Protein AF-A0AAV0QPU5-F1 (afdb_monomer_lite)

InterPro domains:
  IPR036610 PEBP-like superfamily [G3DSA:3.90.280.10] (1-109)
  IPR036610 PEBP-like superfamily [SSF49777] (1-64)

Secondary structure (DSSP, 8-state):
-HHHHHTTHHHHTB------S-EEEEETTTEE--TT----TTGGGSPPEEEE--S-TTS-------HHHHHHHHHHHHHHHHHHHHHHHT----------S-----PPP-

pLDDT: mean 72.94, std 13.59, range [39.66, 88.5]

Organism: NCBI:txid586396

Structure (mmCIF, N/CA/C/O backbone):
data_AF-A0AAV0QPU5-F1
#
_entry.id   AF-A0AAV0QPU5-F1
#
loop_
_atom_site.group_PDB
_atom_site.id
_atom_site.type_symbol
_atom_site.label_atom_id
_atom_site.label_alt_id
_atom_site.label_comp_id
_atom_site.label_asym_id
_atom_site.label_entity_id
_atom_site.label_seq_id
_atom_site.pdbx_PDB_ins_code
_atom_site.Cartn_x
_atom_site.Cartn_y
_atom_site.Cartn_z
_atom_site.occupancy
_atom_site.B_iso_or_equiv
_atom_site.auth_seq_id
_atom_site.auth_comp_id
_atom_site.auth_asym_id
_atom_site.auth_atom_id
_atom_site.pdbx_PDB_model_num
ATOM 1 N N . MET A 1 1 ? -11.347 -10.472 4.193 1.00 66.25 1 MET A N 1
ATOM 2 C CA . MET A 1 1 ? -10.966 -10.959 5.538 1.00 66.25 1 MET A CA 1
ATOM 3 C C . MET A 1 1 ? -10.273 -12.309 5.450 1.00 66.25 1 MET A C 1
ATOM 5 O O . MET A 1 1 ? -9.117 -12.384 5.839 1.00 66.25 1 MET A O 1
ATOM 9 N N . GLU A 1 2 ? -10.901 -13.320 4.841 1.00 77.44 2 GLU A N 1
ATOM 10 C CA . GLU A 1 2 ? -10.346 -14.678 4.658 1.00 77.44 2 GLU A CA 1
ATOM 11 C C . GLU A 1 2 ? -8.850 -14.770 4.294 1.00 77.44 2 GLU A C 1
ATOM 13 O O . GLU A 1 2 ? -8.139 -15.489 4.992 1.00 77.44 2 GLU A O 1
ATOM 18 N N . PRO A 1 3 ? -8.298 -14.025 3.313 1.00 80.62 3 PRO A N 1
ATOM 19 C CA . PRO A 1 3 ? -6.886 -14.190 2.957 1.00 80.62 3 PRO A CA 1
ATOM 20 C C . PRO A 1 3 ? -5.903 -13.733 4.050 1.00 80.62 3 PRO A C 1
ATOM 22 O O . PRO A 1 3 ? -4.801 -14.267 4.131 1.00 80.62 3 PRO A O 1
ATOM 25 N N . LEU A 1 4 ? -6.282 -12.782 4.915 1.00 81.06 4 LEU A N 1
ATOM 26 C CA . LEU A 1 4 ? -5.436 -12.344 6.038 1.00 81.06 4 LEU A CA 1
ATOM 27 C C . LEU A 1 4 ? -5.457 -13.348 7.197 1.00 81.06 4 LEU A C 1
ATOM 29 O O . LEU A 1 4 ? -4.477 -13.459 7.928 1.00 81.06 4 LEU A O 1
ATOM 33 N N . ILE A 1 5 ? -6.564 -14.082 7.343 1.00 81.50 5 ILE A N 1
ATOM 34 C CA . ILE A 1 5 ? -6.714 -15.162 8.323 1.00 81.50 5 ILE A CA 1
ATOM 35 C C . ILE A 1 5 ? -5.904 -16.380 7.864 1.00 81.50 5 ILE A C 1
ATOM 37 O O . ILE A 1 5 ? -5.112 -16.917 8.632 1.00 81.50 5 ILE A O 1
ATOM 41 N N . VAL A 1 6 ? -6.032 -16.771 6.588 1.00 81.94 6 VAL A N 1
ATOM 42 C CA . VAL A 1 6 ? -5.250 -17.870 5.990 1.00 81.94 6 VAL A CA 1
ATOM 43 C C . VAL A 1 6 ? -3.749 -17.572 6.045 1.00 81.94 6 VAL A C 1
ATOM 45 O O . VAL A 1 6 ? -2.958 -18.451 6.376 1.00 81.94 6 VAL A O 1
ATOM 48 N N . GLY A 1 7 ? -3.358 -16.320 5.792 1.00 79.00 7 GLY A N 1
ATOM 49 C CA . GLY A 1 7 ? -1.975 -15.858 5.915 1.00 79.00 7 GLY A CA 1
ATOM 50 C C . GLY A 1 7 ? -1.486 -15.628 7.350 1.00 79.00 7 GLY A C 1
ATOM 51 O O . GLY A 1 7 ? -0.382 -15.118 7.505 1.00 79.00 7 GLY A O 1
ATOM 52 N N . ARG A 1 8 ? -2.291 -15.948 8.379 1.00 81.69 8 ARG A N 1
ATOM 53 C CA . ARG A 1 8 ? -2.003 -15.758 9.820 1.00 81.69 8 ARG A CA 1
ATOM 54 C C . ARG A 1 8 ? -1.679 -14.325 10.255 1.00 81.69 8 ARG A C 1
ATOM 56 O O . ARG A 1 8 ? -1.271 -14.088 11.384 1.00 81.69 8 ARG A O 1
ATOM 63 N N . VAL A 1 9 ? -1.926 -13.346 9.389 1.00 80.88 9 VAL A N 1
ATOM 64 C CA . VAL A 1 9 ? -1.715 -11.925 9.690 1.00 80.88 9 VAL A CA 1
ATOM 65 C C . VAL A 1 9 ? -2.663 -11.477 10.803 1.00 80.88 9 VAL A C 1
ATOM 67 O O . VAL A 1 9 ? -2.265 -10.735 11.701 1.00 80.88 9 VAL A O 1
ATOM 70 N N . VAL A 1 10 ? -3.909 -11.962 10.764 1.00 82.94 10 VAL A N 1
ATOM 71 C CA . VAL A 1 10 ? -4.856 -11.817 11.875 1.00 82.94 10 VAL A CA 1
ATOM 72 C C . VAL A 1 10 ? -4.461 -12.797 12.982 1.00 82.94 10 VAL A C 1
ATOM 74 O O . VAL A 1 10 ? -4.461 -14.005 12.758 1.00 82.94 10 VAL A O 1
ATOM 77 N N . GLY A 1 11 ? -4.133 -12.277 14.162 1.00 81.50 11 GLY A N 1
ATOM 78 C CA . GLY A 1 11 ? -3.641 -13.030 15.318 1.00 81.50 11 GLY A CA 1
ATOM 79 C C . GLY A 1 11 ? -2.141 -12.856 15.582 1.00 81.50 11 GLY A C 1
ATOM 80 O O . GLY A 1 11 ? -1.756 -12.797 16.745 1.00 81.50 11 GLY A O 1
ATOM 81 N N . GLU A 1 12 ? -1.306 -12.714 14.544 1.00 83.69 12 GLU A N 1
ATOM 82 C CA . GLU A 1 12 ? 0.139 -12.456 14.712 1.00 83.69 12 GLU A CA 1
ATOM 83 C C . GLU A 1 12 ? 0.511 -10.971 14.606 1.00 83.69 12 GLU A C 1
ATOM 85 O O . GLU A 1 12 ? 1.392 -10.504 15.325 1.00 83.69 12 GLU A O 1
ATOM 90 N N . VAL A 1 13 ? -0.136 -10.222 13.705 1.00 82.69 13 VAL A N 1
ATOM 91 C CA . VAL A 1 13 ? 0.205 -8.814 13.418 1.00 82.69 13 VAL A CA 1
ATOM 92 C C . VAL A 1 13 ? -0.910 -7.865 13.844 1.00 82.69 13 VAL A C 1
ATOM 94 O O . VAL A 1 13 ? -0.640 -6.775 14.342 1.00 82.69 13 VAL A O 1
ATOM 97 N N . VAL A 1 14 ? -2.164 -8.262 13.632 1.00 83.50 14 VAL A N 1
ATOM 98 C CA . VAL A 1 14 ? -3.349 -7.458 13.958 1.00 83.50 14 VAL A CA 1
ATOM 99 C C . VAL A 1 14 ? -4.429 -8.321 14.596 1.00 83.50 14 VAL A C 1
ATOM 101 O O . VAL A 1 14 ? -4.561 -9.501 14.274 1.00 83.50 14 VAL A O 1
ATOM 104 N N . GLU A 1 15 ? -5.235 -7.733 15.474 1.00 86.00 15 GLU A N 1
ATOM 105 C CA . GLU A 1 15 ? -6.433 -8.388 16.002 1.00 86.00 15 GLU A CA 1
ATOM 106 C C . GLU A 1 15 ? -7.524 -8.507 14.931 1.00 86.00 15 GLU A C 1
ATOM 108 O O . GLU A 1 15 ? -7.474 -7.868 13.878 1.00 86.00 15 GLU A O 1
ATOM 113 N N . MET A 1 16 ? -8.521 -9.351 15.185 1.00 83.75 16 MET A N 1
ATOM 114 C CA . MET A 1 16 ? -9.645 -9.540 14.274 1.00 83.75 16 MET A CA 1
ATOM 115 C C . MET A 1 16 ? -10.448 -8.237 14.163 1.00 83.75 16 MET A C 1
ATOM 117 O O . MET A 1 16 ? -10.986 -7.740 15.147 1.00 83.75 16 MET A O 1
ATOM 121 N N . PHE A 1 17 ? -10.517 -7.676 12.958 1.00 84.25 17 PHE A N 1
ATOM 122 C CA . PHE A 1 17 ? -11.199 -6.408 12.684 1.00 84.25 17 PHE A CA 1
ATOM 123 C C . PHE A 1 17 ? -12.307 -6.598 11.642 1.00 84.25 17 PHE A C 1
ATOM 125 O O . PHE A 1 17 ? -12.508 -7.698 11.131 1.00 84.25 17 PHE A O 1
ATOM 132 N N . ASN A 1 18 ? -13.042 -5.535 11.316 1.00 83.56 18 ASN A N 1
ATOM 133 C CA . ASN A 1 18 ? -13.997 -5.516 10.206 1.00 83.56 18 ASN A CA 1
ATOM 134 C C . ASN A 1 18 ? -13.535 -4.436 9.209 1.00 83.56 18 ASN A C 1
ATOM 136 O O . ASN A 1 18 ? -13.361 -3.289 9.629 1.00 83.56 18 ASN A O 1
ATOM 140 N N . PRO A 1 19 ? -13.231 -4.762 7.936 1.00 81.56 19 PRO A N 1
ATOM 141 C CA . PRO A 1 19 ? -12.619 -3.796 7.035 1.00 81.56 19 PRO A CA 1
ATOM 142 C C . PRO A 1 19 ? -13.675 -2.777 6.587 1.00 81.56 19 PRO A C 1
ATOM 144 O O . PRO A 1 19 ? -14.572 -3.109 5.819 1.00 81.56 19 PRO A O 1
ATOM 147 N N . SER A 1 20 ? -13.564 -1.540 7.070 1.00 82.81 20 SER A N 1
ATOM 148 C CA . SER A 1 20 ? -14.510 -0.451 6.783 1.00 82.81 20 SER A CA 1
ATOM 149 C C . SER A 1 20 ? -14.115 0.407 5.581 1.00 82.81 20 SER A C 1
ATOM 151 O O . SER A 1 20 ? -14.967 1.032 4.957 1.00 82.81 20 SER A O 1
ATOM 153 N N . VAL A 1 21 ? -12.824 0.434 5.248 1.00 85.75 21 VAL A N 1
ATOM 154 C CA . VAL A 1 21 ? -12.262 1.297 4.210 1.00 85.75 21 VAL A CA 1
ATOM 155 C C . VAL A 1 21 ? -11.486 0.460 3.202 1.00 85.75 21 VAL A C 1
ATOM 157 O O . VAL A 1 21 ? -10.664 -0.383 3.570 1.00 85.75 21 VAL A O 1
ATOM 160 N N . ARG A 1 22 ? -11.735 0.691 1.908 1.00 85.38 22 ARG A N 1
ATOM 161 C CA . ARG A 1 22 ? -10.988 0.033 0.833 1.00 85.38 22 ARG A CA 1
ATOM 162 C C . ARG A 1 22 ? -9.649 0.735 0.642 1.00 85.38 22 ARG A C 1
ATOM 164 O O . ARG A 1 22 ? -9.610 1.934 0.414 1.00 85.38 22 ARG A O 1
ATOM 171 N N . MET A 1 23 ? -8.564 -0.026 0.651 1.00 88.50 23 MET A N 1
ATOM 172 C CA . MET A 1 23 ? -7.224 0.462 0.339 1.00 88.50 23 MET A CA 1
ATOM 173 C C . MET A 1 23 ? -6.659 -0.338 -0.833 1.00 88.50 23 MET A C 1
ATOM 175 O O . MET A 1 23 ? -6.779 -1.562 -0.872 1.00 88.50 23 MET A O 1
ATOM 179 N N . SER A 1 24 ? -6.048 0.350 -1.791 1.00 88.31 24 SER A N 1
ATOM 180 C CA . SER A 1 24 ? -5.376 -0.240 -2.943 1.00 88.31 24 SER A CA 1
ATOM 181 C C . SER A 1 24 ? -3.941 0.260 -3.001 1.00 88.31 24 SER A C 1
ATOM 183 O O . SER A 1 24 ? -3.684 1.462 -3.025 1.00 88.31 24 SER A O 1
ATOM 185 N N . VAL A 1 25 ? -2.990 -0.667 -3.035 1.00 87.94 25 VAL A N 1
ATOM 186 C CA . VAL A 1 25 ? -1.565 -0.352 -3.147 1.00 87.94 25 VAL A CA 1
ATOM 187 C C . VAL A 1 25 ? -1.086 -0.837 -4.504 1.00 87.94 25 VAL A C 1
ATOM 189 O O . VAL A 1 25 ? -1.299 -1.992 -4.859 1.00 87.94 25 VAL A O 1
ATOM 192 N N . THR A 1 26 ? -0.457 0.040 -5.279 1.00 88.25 26 THR A N 1
ATOM 193 C CA . THR A 1 26 ? 0.074 -0.277 -6.610 1.00 88.25 26 THR A CA 1
ATOM 194 C C . THR A 1 26 ? 1.539 0.121 -6.696 1.00 88.25 26 THR A C 1
ATOM 196 O O . THR A 1 26 ? 1.903 1.264 -6.419 1.00 88.25 26 THR A O 1
ATOM 199 N N . TYR A 1 27 ? 2.380 -0.816 -7.116 1.00 85.25 27 TYR A N 1
ATOM 200 C CA . TYR A 1 27 ? 3.788 -0.597 -7.424 1.00 85.25 27 TYR A CA 1
ATOM 201 C C . TYR A 1 27 ? 3.999 -0.492 -8.939 1.00 85.25 27 TYR A C 1
ATOM 203 O O . TYR A 1 27 ? 3.284 -1.131 -9.713 1.00 85.25 27 TYR A O 1
ATOM 211 N N . ASN A 1 28 ? 4.981 0.319 -9.355 1.00 76.62 28 ASN A N 1
ATOM 212 C CA . ASN A 1 28 ? 5.398 0.501 -10.755 1.00 76.62 28 ASN A CA 1
ATOM 213 C C . ASN A 1 28 ? 4.218 0.606 -11.751 1.00 76.62 28 ASN A C 1
ATOM 215 O O . ASN A 1 28 ? 4.180 -0.104 -12.754 1.00 76.62 28 ASN A O 1
ATOM 219 N N . SER A 1 29 ? 3.212 1.411 -11.371 1.00 69.12 29 SER A N 1
ATOM 220 C CA . SER A 1 29 ? 1.960 1.752 -12.081 1.00 69.12 29 SER A CA 1
ATOM 221 C C . SER A 1 29 ? 1.032 0.622 -12.562 1.00 69.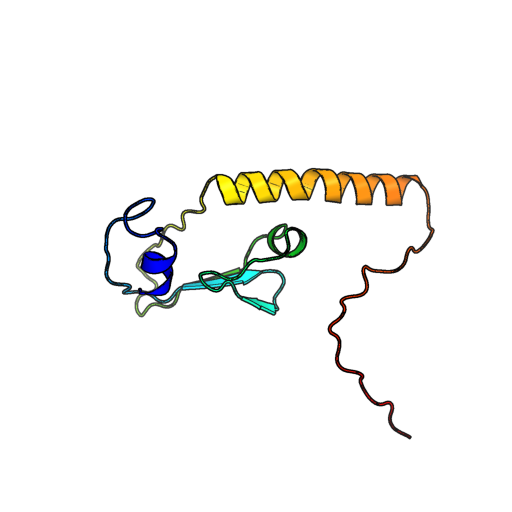12 29 SER A C 1
ATOM 223 O O . SER A 1 29 ? -0.133 0.914 -12.815 1.00 69.12 29 SER A O 1
ATOM 225 N N . ASN A 1 30 ? 1.468 -0.638 -12.625 1.00 77.69 30 ASN A N 1
ATOM 226 C CA . ASN A 1 30 ? 0.661 -1.751 -13.146 1.00 77.69 30 ASN A CA 1
ATOM 227 C C . ASN A 1 30 ? 0.698 -3.024 -12.276 1.00 77.69 30 ASN A C 1
ATOM 229 O O . ASN A 1 30 ? 0.154 -4.057 -12.657 1.00 77.69 30 ASN A O 1
ATOM 233 N N . LYS A 1 31 ? 1.361 -2.995 -11.112 1.00 82.44 31 LYS A N 1
ATOM 234 C CA . LYS A 1 31 ? 1.443 -4.150 -10.202 1.00 82.44 31 LYS A CA 1
ATOM 235 C C . LYS A 1 31 ? 0.693 -3.852 -8.907 1.00 82.44 31 LYS A C 1
ATOM 237 O O . LYS A 1 31 ? 1.240 -3.259 -7.978 1.00 82.44 31 LYS A O 1
ATOM 242 N N . GLN A 1 32 ? -0.578 -4.239 -8.864 1.00 84.88 32 GLN A N 1
ATOM 243 C CA . GLN A 1 32 ? -1.415 -4.104 -7.673 1.00 84.88 32 GLN A CA 1
ATOM 244 C C . GLN A 1 32 ? -1.051 -5.166 -6.627 1.00 84.88 32 GLN A C 1
ATOM 246 O O . GLN A 1 32 ? -0.885 -6.342 -6.949 1.00 84.88 32 GLN A O 1
ATOM 251 N N . VAL A 1 33 ? -0.943 -4.754 -5.365 1.00 84.88 33 VAL A N 1
ATOM 252 C CA . VAL A 1 33 ? -0.716 -5.661 -4.236 1.00 84.88 33 VAL A CA 1
ATOM 253 C C . VAL A 1 33 ? -1.989 -6.463 -3.975 1.00 84.88 33 VAL A C 1
ATOM 255 O O . VAL A 1 33 ? -3.058 -5.887 -3.780 1.00 84.88 33 VAL A O 1
ATOM 258 N N . SER A 1 34 ? -1.856 -7.787 -3.932 1.00 83.69 34 SER A N 1
ATOM 259 C CA . SER A 1 34 ? -2.926 -8.717 -3.563 1.00 83.69 34 SER A CA 1
ATOM 260 C C . SER A 1 34 ? -2.466 -9.607 -2.412 1.00 83.69 34 SER A C 1
ATOM 262 O O . SER A 1 34 ? -1.311 -10.033 -2.374 1.00 83.69 34 SER A O 1
ATOM 264 N N . ASN A 1 35 ? -3.359 -9.887 -1.463 1.00 82.69 35 ASN A N 1
ATOM 265 C CA . ASN A 1 35 ? -3.031 -10.716 -0.302 1.00 82.69 35 ASN A CA 1
ATOM 266 C C . ASN A 1 35 ? -2.622 -12.129 -0.749 1.00 82.69 35 ASN A C 1
ATOM 268 O O . ASN A 1 35 ? -3.358 -12.770 -1.495 1.00 82.69 35 ASN A O 1
ATOM 272 N N . GLY A 1 36 ? -1.463 -12.603 -0.284 1.00 77.19 36 GLY A N 1
ATOM 273 C CA . GLY A 1 36 ? -0.926 -13.925 -0.626 1.00 77.19 36 GLY A CA 1
ATOM 274 C C . GLY A 1 36 ? -0.173 -14.007 -1.960 1.00 77.19 36 GLY A C 1
ATOM 275 O O . GLY A 1 36 ? 0.346 -15.071 -2.276 1.00 77.19 36 GLY A O 1
ATOM 276 N N . HIS A 1 37 ? -0.073 -12.915 -2.728 1.00 79.62 37 HIS A N 1
ATOM 277 C CA . HIS A 1 37 ? 0.707 -12.887 -3.967 1.00 79.62 37 HIS A CA 1
ATOM 278 C C . HIS A 1 37 ? 2.127 -12.365 -3.714 1.00 79.62 37 HIS A C 1
ATOM 280 O O . HIS A 1 37 ? 2.312 -11.308 -3.106 1.00 79.62 37 HIS A O 1
ATOM 286 N N . GLU A 1 38 ? 3.138 -13.066 -4.228 1.00 75.88 38 GLU A N 1
ATOM 287 C CA . GLU A 1 38 ? 4.526 -12.611 -4.150 1.00 75.88 38 GLU A CA 1
ATOM 288 C C . GLU A 1 38 ? 4.807 -11.513 -5.178 1.00 75.88 38 GLU A C 1
ATOM 290 O O . GLU A 1 38 ? 4.376 -11.572 -6.329 1.00 75.88 38 GLU A O 1
ATOM 295 N N . LEU A 1 39 ? 5.533 -10.476 -4.769 1.00 75.62 39 LEU A N 1
ATOM 296 C CA . LEU A 1 39 ? 5.953 -9.399 -5.660 1.00 75.62 39 LEU A CA 1
ATOM 297 C C . LEU A 1 39 ? 7.460 -9.457 -5.846 1.00 75.62 39 LEU A C 1
ATOM 299 O O . LEU A 1 39 ? 8.207 -9.625 -4.881 1.00 75.62 39 LEU A O 1
ATOM 303 N N . MET A 1 40 ? 7.901 -9.272 -7.092 1.00 77.44 40 MET A N 1
ATOM 304 C CA . MET A 1 40 ? 9.322 -9.251 -7.411 1.00 77.44 40 MET A CA 1
ATOM 305 C C . MET A 1 40 ? 10.016 -8.133 -6.615 1.00 77.44 40 MET A C 1
ATOM 307 O O . MET A 1 40 ? 9.510 -7.005 -6.596 1.00 77.44 40 MET A O 1
ATOM 311 N N . PRO A 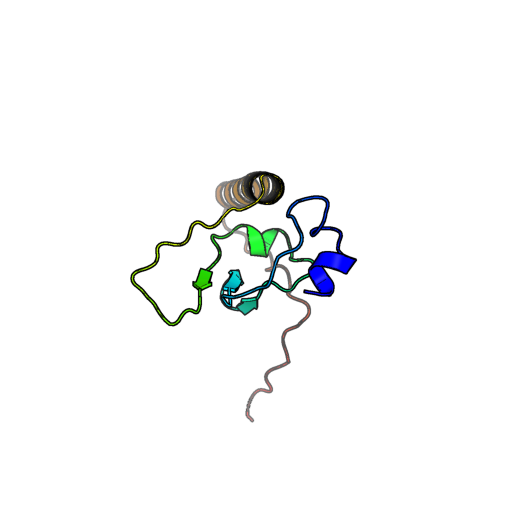1 41 ? 11.198 -8.378 -6.026 1.00 72.38 41 PRO A N 1
ATOM 312 C CA . PRO A 1 41 ? 11.875 -7.374 -5.210 1.00 72.38 41 PRO A CA 1
ATOM 313 C C . PRO A 1 41 ? 12.173 -6.061 -5.958 1.00 72.38 41 PRO A C 1
ATOM 315 O O . PRO A 1 41 ? 12.075 -4.978 -5.385 1.00 72.38 41 PRO A O 1
ATOM 318 N N . ALA A 1 42 ? 12.443 -6.138 -7.266 1.00 73.94 42 ALA A N 1
ATOM 319 C CA . ALA A 1 42 ? 12.642 -4.966 -8.121 1.00 73.94 42 ALA A CA 1
ATOM 320 C C . ALA A 1 42 ? 11.392 -4.068 -8.223 1.00 73.94 42 ALA A C 1
ATOM 322 O O . ALA A 1 42 ? 11.506 -2.847 -8.303 1.00 73.94 42 ALA A O 1
ATOM 323 N N . VAL A 1 43 ? 10.191 -4.652 -8.180 1.00 76.38 43 VAL A N 1
ATOM 324 C CA . VAL A 1 43 ? 8.920 -3.915 -8.283 1.00 76.38 43 VAL A CA 1
ATOM 325 C C . VAL A 1 43 ? 8.662 -3.101 -7.012 1.00 76.38 43 VAL A C 1
ATOM 327 O O . VAL A 1 43 ? 8.222 -1.952 -7.087 1.00 76.38 43 VAL A O 1
ATOM 330 N N . VAL A 1 44 ? 8.996 -3.664 -5.849 1.00 75.44 44 VAL A N 1
ATOM 331 C CA . VAL A 1 44 ? 8.798 -3.026 -4.535 1.00 75.44 44 VAL A CA 1
ATOM 332 C C . VAL A 1 44 ? 9.926 -2.067 -4.134 1.00 75.44 44 VAL A C 1
ATOM 334 O O . VAL A 1 44 ? 9.860 -1.45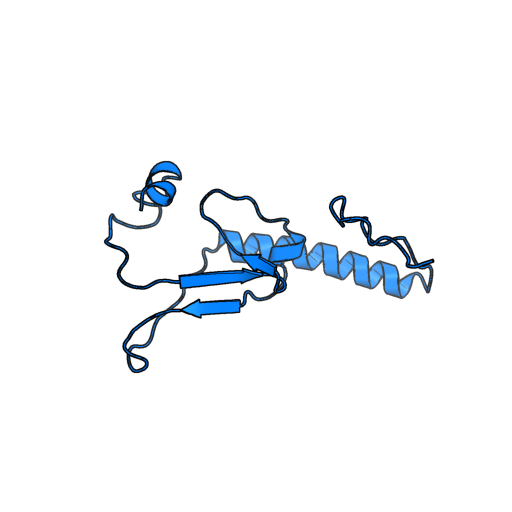8 -3.070 1.00 75.44 44 VAL A O 1
ATOM 337 N N . ALA A 1 45 ? 10.945 -1.894 -4.985 1.00 75.94 45 ALA A N 1
ATOM 338 C CA . ALA A 1 45 ? 12.037 -0.946 -4.757 1.00 75.94 45 ALA A CA 1
ATOM 339 C C . ALA A 1 45 ? 11.565 0.518 -4.808 1.00 75.94 45 ALA A C 1
ATOM 341 O O . ALA A 1 45 ? 12.118 1.384 -4.129 1.00 75.94 45 ALA A O 1
ATOM 342 N N . SER A 1 46 ? 10.525 0.793 -5.597 1.00 76.44 46 SER A N 1
ATOM 343 C CA . SER A 1 46 ? 9.935 2.124 -5.754 1.00 76.44 46 SER A CA 1
ATOM 344 C C . SER A 1 46 ? 8.858 2.411 -4.705 1.00 76.44 46 SER A C 1
ATOM 346 O O . SER A 1 46 ? 8.231 1.500 -4.162 1.00 76.44 46 SER A O 1
ATOM 348 N N . ARG A 1 47 ? 8.619 3.698 -4.419 1.00 79.88 47 ARG A N 1
ATOM 349 C CA . ARG A 1 47 ? 7.523 4.111 -3.533 1.00 79.88 47 ARG A CA 1
ATOM 350 C C . ARG A 1 47 ? 6.179 3.662 -4.133 1.00 79.88 47 ARG A C 1
ATOM 352 O O . ARG A 1 47 ? 5.898 4.020 -5.279 1.00 79.88 47 ARG A O 1
ATOM 359 N N . PRO A 1 48 ? 5.328 2.941 -3.381 1.00 86.50 48 PRO A N 1
ATOM 360 C CA . PRO A 1 48 ? 4.020 2.554 -3.881 1.00 86.50 48 PRO A CA 1
ATOM 361 C C . PRO A 1 48 ? 3.095 3.762 -4.004 1.00 86.50 48 PRO A C 1
ATOM 363 O O . PRO A 1 48 ? 3.139 4.697 -3.198 1.00 86.50 48 PRO A O 1
ATOM 366 N N . ARG A 1 49 ? 2.185 3.688 -4.972 1.00 87.69 49 ARG A N 1
ATOM 367 C CA . ARG A 1 49 ? 0.988 4.520 -4.999 1.00 87.69 49 ARG A CA 1
ATOM 368 C C . ARG A 1 49 ? -0.060 3.866 -4.109 1.00 87.69 49 ARG A C 1
ATOM 370 O O . ARG A 1 49 ? -0.406 2.704 -4.317 1.00 87.69 49 ARG A O 1
ATOM 377 N N . VAL A 1 50 ? -0.553 4.617 -3.135 1.00 88.44 50 VAL A N 1
ATOM 378 C CA . VAL A 1 50 ? -1.622 4.173 -2.242 1.00 88.44 50 VAL A CA 1
ATOM 379 C C . VAL A 1 50 ? -2.863 4.984 -2.563 1.00 88.44 50 VAL A C 1
ATOM 381 O O . VAL A 1 50 ? -2.821 6.211 -2.543 1.00 88.44 50 VAL A O 1
ATOM 384 N N . ASP A 1 51 ? -3.939 4.281 -2.873 1.00 88.06 51 ASP A N 1
ATOM 385 C CA . ASP A 1 51 ? -5.268 4.832 -3.068 1.00 88.06 51 ASP A CA 1
ATOM 386 C C . ASP A 1 51 ? -6.144 4.339 -1.914 1.00 88.06 51 ASP A C 1
ATOM 388 O O . ASP A 1 51 ? -6.288 3.131 -1.700 1.00 88.06 51 ASP A O 1
ATOM 392 N N . ILE A 1 52 ? -6.635 5.273 -1.107 1.00 87.12 52 ILE A N 1
ATOM 393 C CA . ILE A 1 52 ? -7.498 4.989 0.038 1.00 87.12 52 ILE A CA 1
ATOM 394 C C . ILE A 1 52 ? -8.885 5.472 -0.371 1.00 87.12 52 ILE A C 1
ATOM 396 O O . ILE A 1 52 ? -9.082 6.660 -0.611 1.00 87.12 52 ILE A O 1
ATOM 400 N N . GLY A 1 53 ? -9.826 4.541 -0.502 1.00 80.88 53 GLY A N 1
ATOM 401 C CA . GLY A 1 53 ? -11.238 4.871 -0.647 1.00 80.88 53 GLY A CA 1
ATOM 402 C C . GLY A 1 53 ? -11.793 5.446 0.655 1.00 80.88 53 GLY A C 1
ATOM 403 O O . GLY A 1 53 ? -11.153 5.376 1.695 1.00 80.88 53 GLY A O 1
ATOM 404 N N . GLY A 1 54 ? -12.998 5.997 0.623 1.00 74.94 54 GLY A N 1
ATOM 405 C CA . GLY A 1 54 ? -13.644 6.548 1.813 1.00 74.94 54 GLY A CA 1
ATOM 406 C C . GLY A 1 54 ? -14.618 7.650 1.436 1.00 74.94 54 GLY A C 1
ATOM 407 O O . GLY A 1 54 ? -14.401 8.351 0.453 1.00 74.94 54 GLY A O 1
ATOM 408 N N . ASP A 1 55 ? -15.696 7.771 2.206 1.00 70.00 55 ASP A N 1
ATOM 409 C CA . ASP A 1 55 ? -16.734 8.788 1.982 1.00 70.00 55 ASP A CA 1
ATOM 410 C C . ASP A 1 55 ? -16.348 10.151 2.580 1.00 70.00 55 ASP A C 1
ATOM 412 O O . ASP A 1 55 ? -16.891 11.187 2.203 1.00 70.00 55 ASP A O 1
ATOM 416 N N . ASP A 1 56 ? -15.383 10.162 3.507 1.00 75.56 56 ASP A N 1
ATOM 417 C CA . ASP A 1 56 ? -14.987 11.358 4.240 1.00 75.56 56 ASP A CA 1
ATOM 418 C C . ASP A 1 56 ? -13.494 11.670 4.083 1.00 75.56 56 ASP A C 1
ATOM 420 O O . ASP A 1 56 ? -12.619 11.003 4.635 1.00 75.56 56 ASP A O 1
ATOM 424 N N . LEU A 1 57 ? -13.213 12.750 3.352 1.00 74.50 57 LEU A N 1
ATOM 425 C CA . LEU A 1 57 ? -11.867 13.282 3.130 1.00 74.50 57 LEU A CA 1
ATOM 426 C C . LEU A 1 57 ? -11.301 14.015 4.358 1.00 74.50 57 LEU A C 1
ATOM 428 O O . LEU A 1 57 ? -10.130 14.398 4.354 1.00 74.50 57 LEU A O 1
ATOM 432 N N . ARG A 1 58 ? -12.114 14.266 5.394 1.00 80.56 58 ARG A N 1
ATOM 433 C CA . ARG A 1 58 ? -11.685 14.979 6.607 1.00 80.56 58 ARG A CA 1
ATOM 434 C C . ARG A 1 58 ? -11.021 14.069 7.628 1.00 80.56 58 ARG A C 1
ATOM 436 O O . ARG A 1 58 ? -10.340 14.577 8.518 1.00 80.56 58 ARG A O 1
ATOM 443 N N . THR A 1 59 ? -11.195 12.756 7.505 1.00 80.38 59 THR A N 1
ATOM 444 C CA . THR A 1 59 ? -10.601 11.793 8.429 1.00 80.38 59 THR A CA 1
ATOM 445 C C . THR A 1 59 ? -9.155 11.491 8.016 1.00 80.38 59 THR A C 1
ATOM 447 O O . THR A 1 59 ? -8.925 10.972 6.922 1.00 80.38 59 THR A O 1
ATOM 450 N N . PRO A 1 60 ? -8.150 11.805 8.854 1.00 79.50 60 PRO A N 1
ATOM 451 C CA . PRO A 1 60 ? -6.769 11.451 8.561 1.00 79.50 60 PRO A CA 1
ATOM 452 C C . PRO A 1 60 ? -6.538 9.950 8.779 1.00 79.50 60 PRO A C 1
ATOM 454 O O . PRO A 1 60 ? -6.947 9.387 9.793 1.00 79.50 60 PRO A O 1
ATOM 457 N N . TYR A 1 61 ? 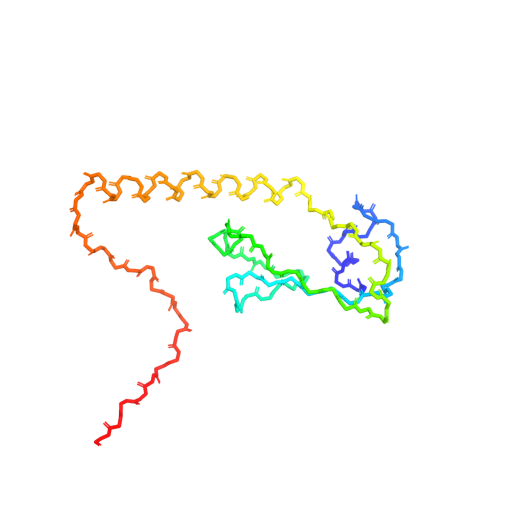-5.822 9.315 7.850 1.00 83.38 61 TYR A N 1
ATOM 458 C CA . TYR A 1 61 ? -5.435 7.906 7.938 1.00 83.38 61 TYR A CA 1
ATOM 459 C C . TYR A 1 61 ? -3.916 7.764 8.049 1.00 83.38 61 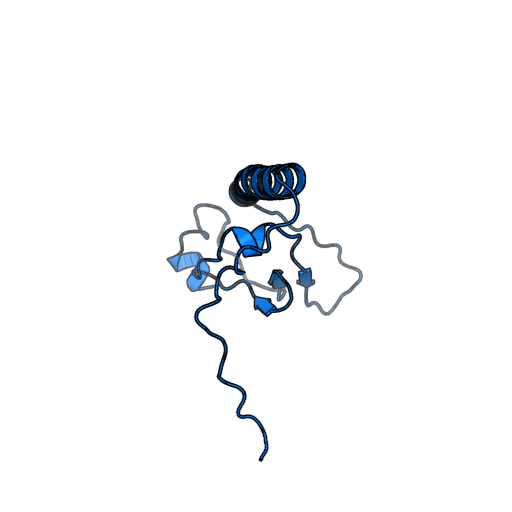TYR A C 1
ATOM 461 O O . TYR A 1 61 ? -3.165 8.395 7.303 1.00 83.38 61 TYR A O 1
ATOM 469 N N . THR A 1 62 ? -3.466 6.884 8.944 1.00 86.44 62 THR A N 1
ATOM 470 C CA . THR A 1 62 ? -2.050 6.529 9.095 1.00 86.44 62 THR A CA 1
ATOM 471 C C . THR A 1 62 ? -1.790 5.175 8.451 1.00 86.44 62 THR A C 1
ATOM 473 O O . THR A 1 62 ? -2.449 4.189 8.775 1.00 86.44 62 THR A O 1
ATOM 476 N N . LEU A 1 63 ? -0.803 5.115 7.558 1.00 84.62 63 LEU A N 1
ATOM 477 C CA . LEU A 1 63 ? -0.388 3.883 6.895 1.00 84.62 63 LEU A CA 1
ATOM 478 C C . LEU A 1 63 ? 0.866 3.323 7.567 1.00 84.62 63 LEU A C 1
ATOM 480 O O . LEU A 1 63 ? 1.908 3.975 7.578 1.00 84.62 63 LEU A O 1
ATOM 484 N N . VAL A 1 64 ? 0.768 2.105 8.100 1.00 83.31 64 VAL A N 1
ATOM 485 C CA . VAL A 1 64 ? 1.890 1.403 8.736 1.00 83.31 64 VAL A CA 1
ATOM 486 C C . VAL A 1 64 ? 2.427 0.347 7.775 1.00 83.31 64 VAL A C 1
ATOM 488 O O . VAL A 1 64 ? 1.734 -0.611 7.436 1.00 83.31 64 VAL A O 1
ATOM 491 N N . THR A 1 65 ? 3.670 0.514 7.326 1.00 77.19 65 THR A N 1
ATOM 492 C CA . THR A 1 65 ? 4.418 -0.536 6.628 1.00 77.19 65 THR A CA 1
ATOM 493 C C . THR A 1 65 ? 5.282 -1.291 7.632 1.00 77.19 65 THR A C 1
ATOM 495 O O . THR A 1 65 ? 5.969 -0.697 8.458 1.00 77.19 65 THR A O 1
ATOM 498 N N . ASN A 1 66 ? 5.258 -2.622 7.574 1.00 76.12 66 ASN A N 1
ATOM 499 C CA . ASN A 1 66 ? 6.082 -3.435 8.463 1.00 76.12 66 ASN A CA 1
ATOM 500 C C . ASN A 1 66 ? 7.578 -3.274 8.150 1.00 76.12 66 ASN A C 1
ATOM 502 O O . ASN A 1 66 ? 7.975 -3.121 6.990 1.00 76.12 66 ASN A O 1
ATOM 506 N N . LEU A 1 67 ? 8.417 -3.386 9.187 1.00 62.88 67 LEU A N 1
ATOM 507 C CA . LEU A 1 67 ? 9.876 -3.255 9.095 1.00 62.88 67 LEU A CA 1
ATOM 508 C C . LEU A 1 67 ? 10.485 -4.211 8.061 1.00 62.88 67 LEU A C 1
ATOM 510 O O . LEU A 1 67 ? 11.418 -3.840 7.358 1.00 62.88 67 LEU A O 1
ATOM 514 N N . LEU A 1 68 ? 9.922 -5.411 7.902 1.00 64.25 68 LEU A N 1
ATOM 515 C CA . LEU A 1 68 ? 10.364 -6.367 6.886 1.00 64.25 68 LEU A CA 1
ATOM 516 C C . LEU A 1 68 ? 10.267 -5.795 5.463 1.00 64.25 68 LEU A C 1
ATOM 518 O O . LEU A 1 68 ? 11.139 -6.061 4.641 1.00 64.25 68 LEU A O 1
ATOM 522 N N . THR A 1 69 ? 9.250 -4.983 5.171 1.00 63.94 69 THR A N 1
ATOM 523 C CA . THR A 1 69 ? 9.098 -4.318 3.871 1.00 63.94 69 THR A CA 1
ATOM 524 C C . THR A 1 69 ? 10.175 -3.253 3.678 1.00 63.94 69 THR A C 1
ATOM 526 O O . THR A 1 69 ? 10.779 -3.185 2.612 1.00 63.94 69 THR A O 1
ATOM 529 N N . ILE A 1 70 ? 10.477 -2.481 4.725 1.00 63.91 70 ILE A N 1
ATOM 530 C CA . ILE A 1 70 ? 11.521 -1.443 4.711 1.00 63.91 70 ILE A CA 1
ATOM 531 C C . ILE A 1 70 ? 12.910 -2.075 4.546 1.00 63.91 70 ILE A C 1
ATOM 533 O O . ILE A 1 70 ? 13.713 -1.621 3.731 1.00 63.91 70 ILE A O 1
ATOM 537 N N . LEU A 1 71 ? 13.186 -3.159 5.275 1.00 64.19 71 LEU A N 1
ATOM 538 C CA . LEU A 1 71 ? 14.450 -3.887 5.196 1.00 64.19 71 LEU A CA 1
ATOM 539 C C . LEU A 1 71 ? 14.620 -4.573 3.842 1.00 64.19 71 LEU A C 1
ATOM 541 O O . LEU A 1 71 ? 15.684 -4.450 3.245 1.00 64.19 71 LEU A O 1
ATOM 545 N N . LYS A 1 72 ? 13.580 -5.230 3.309 1.00 66.19 72 LYS A N 1
ATOM 546 C CA . LYS A 1 72 ? 13.609 -5.801 1.953 1.00 66.19 72 LYS A CA 1
ATOM 547 C C . LYS A 1 72 ? 13.843 -4.722 0.898 1.00 66.19 72 LYS A C 1
ATOM 549 O O . LYS A 1 72 ? 14.650 -4.934 -0.000 1.00 66.19 72 LYS A O 1
ATOM 554 N N . GLN A 1 73 ? 13.197 -3.564 1.023 1.00 65.94 73 GLN A N 1
ATOM 555 C CA . GLN A 1 73 ? 13.392 -2.449 0.100 1.00 65.94 73 GLN A CA 1
ATOM 556 C C . GLN A 1 73 ? 14.833 -1.928 0.150 1.00 65.94 73 GLN A C 1
ATOM 558 O O . GLN A 1 73 ? 15.467 -1.820 -0.894 1.00 65.94 73 GLN A O 1
ATOM 563 N N . SER A 1 74 ? 15.384 -1.694 1.343 1.00 68.06 74 SER A N 1
ATOM 564 C CA . SER A 1 74 ? 16.776 -1.259 1.523 1.00 68.06 74 SER A CA 1
ATOM 565 C C . SER A 1 74 ? 17.780 -2.293 0.991 1.00 68.06 74 SER A C 1
ATOM 567 O O . SER A 1 74 ? 18.653 -1.961 0.188 1.00 68.06 74 SER A O 1
ATOM 569 N N . LEU A 1 75 ? 17.597 -3.571 1.342 1.00 71.25 75 LEU A N 1
ATOM 570 C CA . LEU A 1 75 ? 18.440 -4.677 0.880 1.00 71.25 75 LEU A CA 1
ATOM 571 C C . LEU A 1 75 ? 18.374 -4.903 -0.632 1.00 71.25 75 LEU A C 1
ATOM 573 O O . LEU A 1 75 ? 19.340 -5.409 -1.184 1.00 71.25 75 LEU A O 1
ATOM 577 N N . CYS A 1 76 ? 17.278 -4.549 -1.307 1.00 69.75 76 CYS A N 1
ATOM 578 C CA . CYS A 1 76 ? 17.186 -4.624 -2.770 1.00 69.75 76 CYS A CA 1
ATOM 579 C C . CYS A 1 76 ? 17.716 -3.359 -3.451 1.00 69.75 76 CYS A C 1
ATOM 581 O O . CYS A 1 76 ? 18.282 -3.434 -4.539 1.00 69.75 76 CYS A O 1
ATOM 583 N N . TYR A 1 77 ? 17.567 -2.200 -2.810 1.00 75.56 77 TYR A N 1
ATOM 584 C CA . TYR A 1 77 ? 18.011 -0.917 -3.345 1.00 75.56 77 TYR A CA 1
ATOM 585 C C . TYR A 1 77 ? 19.537 -0.817 -3.407 1.00 75.56 77 TYR A C 1
ATOM 587 O O . TYR A 1 77 ? 20.077 -0.369 -4.413 1.00 75.56 77 TYR A O 1
ATOM 595 N N . VAL A 1 78 ? 20.242 -1.279 -2.371 1.00 77.06 78 VAL A N 1
ATOM 596 C CA . VAL A 1 78 ? 21.714 -1.243 -2.299 1.00 77.06 78 VAL A CA 1
ATOM 597 C C . VAL A 1 78 ? 22.396 -2.023 -3.442 1.00 77.06 78 VAL A C 1
ATOM 599 O O . VAL A 1 78 ? 23.209 -1.422 -4.146 1.00 77.06 78 VAL A O 1
ATOM 602 N N . PRO A 1 79 ? 22.086 -3.308 -3.706 1.00 80.00 79 PRO A N 1
ATOM 603 C CA . PRO A 1 79 ? 22.689 -4.051 -4.811 1.00 80.00 79 PRO A CA 1
ATOM 604 C C . PRO A 1 79 ? 22.234 -3.544 -6.183 1.00 80.00 79 PRO A C 1
ATOM 606 O O . PRO A 1 79 ? 23.048 -3.522 -7.102 1.00 80.00 79 PRO A O 1
ATOM 609 N N . LEU A 1 80 ? 20.985 -3.080 -6.331 1.00 73.31 80 LEU A N 1
ATOM 610 C CA . LEU A 1 80 ? 20.519 -2.461 -7.578 1.00 73.31 80 LEU A CA 1
ATOM 611 C C . LEU A 1 80 ? 21.305 -1.177 -7.886 1.00 73.31 80 LEU A C 1
ATOM 613 O O . LEU A 1 80 ? 21.779 -0.993 -9.003 1.00 73.31 80 LEU A O 1
ATOM 617 N N . MET A 1 81 ? 21.488 -0.306 -6.891 1.00 79.00 81 MET A N 1
ATOM 618 C CA . MET A 1 81 ? 22.261 0.928 -7.038 1.00 79.00 81 MET A CA 1
ATOM 619 C C . MET A 1 81 ? 23.736 0.650 -7.303 1.00 79.00 81 MET A C 1
ATOM 621 O O . MET A 1 81 ? 24.324 1.306 -8.157 1.00 79.00 81 MET A O 1
ATOM 625 N N . LEU A 1 82 ? 24.328 -0.344 -6.636 1.00 82.00 82 LEU A N 1
ATOM 626 C CA . LEU A 1 82 ? 25.703 -0.760 -6.905 1.00 82.00 82 LEU A CA 1
ATOM 627 C C . LEU A 1 82 ? 25.852 -1.308 -8.329 1.00 82.00 82 LEU A C 1
ATOM 629 O O . LEU A 1 82 ? 26.810 -0.963 -9.012 1.00 82.00 82 LEU A O 1
ATOM 633 N N . TYR A 1 83 ? 24.898 -2.110 -8.804 1.00 80.25 83 TYR A N 1
ATOM 634 C CA . TYR A 1 83 ? 24.895 -2.621 -10.174 1.00 80.25 83 TYR A CA 1
ATOM 635 C C . TYR A 1 83 ? 24.791 -1.492 -11.203 1.00 80.25 83 TYR A C 1
ATOM 637 O O . TYR A 1 83 ? 25.552 -1.470 -12.169 1.00 80.25 83 TYR A O 1
ATOM 645 N N . LEU A 1 84 ? 23.897 -0.523 -10.984 1.00 76.19 84 LEU A N 1
ATOM 646 C CA . LEU A 1 84 ? 23.774 0.663 -11.833 1.00 76.19 84 LEU A CA 1
ATOM 647 C C . LEU A 1 84 ? 25.051 1.511 -11.807 1.00 76.19 84 LEU A C 1
ATOM 649 O O . LEU A 1 84 ? 25.502 1.956 -12.858 1.00 76.19 84 LEU A O 1
ATOM 653 N N . PHE A 1 85 ? 25.665 1.688 -10.635 1.00 80.94 85 PHE A N 1
ATOM 654 C CA . PHE A 1 85 ? 26.911 2.433 -10.478 1.00 80.94 85 PHE A CA 1
ATOM 655 C C . PHE A 1 85 ? 28.073 1.744 -11.201 1.00 80.94 85 PHE A C 1
ATOM 657 O O . PHE A 1 85 ? 28.748 2.381 -12.001 1.00 80.94 85 PHE A O 1
ATOM 664 N N . LEU A 1 86 ? 28.255 0.434 -11.002 1.00 79.00 86 LEU A N 1
ATOM 665 C CA . LEU A 1 86 ? 29.254 -0.374 -11.709 1.00 79.00 86 LEU A CA 1
ATOM 666 C C . LEU A 1 86 ? 29.014 -0.381 -13.225 1.00 79.00 86 LEU A C 1
ATOM 668 O O . LEU A 1 86 ? 29.961 -0.302 -14.002 1.00 79.00 86 LEU A O 1
ATOM 672 N N . SER A 1 87 ? 27.753 -0.430 -13.659 1.00 72.88 87 SER A N 1
ATOM 673 C CA . SER A 1 87 ? 27.389 -0.347 -15.079 1.00 72.88 87 SER A CA 1
ATOM 674 C C . SER A 1 87 ? 27.718 1.023 -15.677 1.00 72.88 87 SER A C 1
ATOM 676 O O . SER A 1 87 ? 28.130 1.112 -16.833 1.00 72.88 87 SER A O 1
ATOM 678 N N . TRP A 1 88 ? 27.572 2.093 -14.893 1.00 72.62 88 TRP A N 1
ATOM 679 C CA . TRP A 1 88 ? 27.910 3.453 -15.302 1.00 72.62 88 TRP A CA 1
ATOM 680 C C . TRP A 1 88 ? 29.428 3.675 -15.356 1.00 72.62 88 TRP A C 1
ATOM 682 O O . TRP A 1 88 ? 29.925 4.239 -16.331 1.00 72.62 88 TRP A O 1
ATOM 692 N N . THR A 1 89 ? 30.187 3.168 -14.375 1.00 74.94 89 THR A N 1
ATOM 693 C CA . THR A 1 89 ? 31.656 3.287 -14.346 1.00 74.94 89 THR A CA 1
ATOM 694 C C . THR A 1 89 ? 32.357 2.435 -15.404 1.00 74.94 89 THR A C 1
ATOM 696 O O . THR A 1 89 ? 33.419 2.826 -15.883 1.00 74.94 89 THR A O 1
ATOM 699 N N . HIS A 1 90 ? 31.768 1.307 -15.816 1.00 68.06 90 HIS A N 1
ATOM 700 C CA . HIS A 1 90 ? 32.332 0.433 -16.853 1.00 68.06 90 HIS A CA 1
ATOM 701 C C . HIS A 1 90 ? 31.991 0.823 -18.302 1.00 68.06 90 HIS A C 1
ATOM 703 O O . HIS A 1 90 ? 32.409 0.118 -19.221 1.00 68.06 90 HIS A O 1
ATOM 709 N N . GLY A 1 91 ? 31.304 1.947 -18.529 1.00 63.06 91 GLY A N 1
ATOM 710 C CA . GLY A 1 91 ? 31.217 2.593 -19.841 1.00 63.06 91 GLY A CA 1
ATOM 711 C C . GLY A 1 91 ? 30.396 1.842 -20.902 1.00 63.06 91 GLY A C 1
ATOM 712 O O . GLY A 1 91 ? 30.879 0.944 -21.588 1.00 63.06 91 GLY A O 1
ATOM 713 N N . GLY A 1 92 ? 29.163 2.304 -21.124 1.00 60.09 92 GLY A N 1
ATOM 714 C CA . GLY A 1 92 ? 28.550 2.373 -22.460 1.00 60.09 92 GLY A CA 1
ATOM 715 C C . GLY A 1 92 ? 28.202 1.079 -23.208 1.00 60.09 92 GLY A C 1
ATOM 716 O O . GLY A 1 92 ? 27.798 1.169 -24.366 1.00 60.09 92 GLY A O 1
ATOM 717 N N . ARG A 1 93 ? 28.297 -0.114 -22.615 1.00 50.94 93 ARG A N 1
ATOM 718 C CA . ARG A 1 93 ? 27.787 -1.334 -23.265 1.00 50.94 93 ARG A CA 1
ATOM 719 C C . ARG A 1 93 ? 26.354 -1.609 -22.823 1.00 50.94 93 ARG A C 1
ATOM 721 O O . ARG A 1 93 ? 26.113 -1.999 -21.687 1.00 50.94 93 ARG A O 1
ATOM 728 N N . CYS A 1 94 ? 25.412 -1.385 -23.744 1.00 54.16 94 CYS A N 1
ATOM 729 C CA . CYS A 1 94 ? 24.027 -1.831 -23.626 1.00 54.16 94 CYS A CA 1
ATOM 730 C C . CYS A 1 94 ? 24.015 -3.349 -23.412 1.00 54.16 94 CYS A C 1
ATOM 732 O O . CYS A 1 94 ? 24.234 -4.108 -24.354 1.00 54.16 94 CYS A O 1
ATOM 734 N N . PHE A 1 95 ? 23.785 -3.785 -22.177 1.00 50.97 95 PHE A N 1
ATOM 735 C CA . PHE A 1 95 ? 23.408 -5.163 -21.896 1.00 50.97 95 PHE A CA 1
ATOM 736 C C . PHE A 1 95 ? 21.885 -5.295 -22.004 1.00 50.97 95 PHE A C 1
ATOM 738 O O . PHE A 1 95 ? 21.170 -4.332 -21.710 1.00 50.97 95 PHE A O 1
ATOM 745 N N . PRO A 1 96 ? 21.381 -6.445 -22.485 1.00 46.69 96 PRO A N 1
ATOM 746 C CA . PRO A 1 96 ? 19.967 -6.621 -22.750 1.00 46.69 96 PRO A CA 1
ATOM 747 C C . PRO A 1 96 ? 19.194 -6.474 -21.443 1.00 46.69 96 PRO A C 1
ATOM 749 O O . PRO A 1 96 ? 19.556 -7.047 -20.414 1.00 46.69 96 PRO A O 1
ATOM 752 N N . MET A 1 97 ? 18.137 -5.664 -21.506 1.00 44.72 97 MET A N 1
ATOM 753 C CA . MET A 1 97 ? 17.071 -5.648 -20.514 1.00 44.72 97 MET A CA 1
ATOM 754 C C . MET A 1 97 ? 16.718 -7.083 -20.137 1.00 44.72 97 MET A C 1
ATOM 756 O O . MET A 1 97 ? 16.561 -7.927 -21.014 1.00 44.72 97 MET A O 1
ATOM 760 N N . PHE A 1 98 ? 16.573 -7.316 -18.834 1.00 42.88 98 PHE A N 1
ATOM 761 C CA . PHE A 1 98 ? 15.896 -8.477 -18.276 1.00 42.88 98 PHE A CA 1
ATOM 762 C C . PHE A 1 98 ? 14.610 -8.695 -19.088 1.00 42.88 98 PHE A C 1
ATOM 764 O O . PHE A 1 98 ? 13.702 -7.860 -19.057 1.00 42.88 98 PHE A O 1
ATOM 771 N N . GLU A 1 99 ? 14.602 -9.728 -19.926 1.00 41.06 99 GLU A N 1
ATOM 772 C CA . GLU A 1 99 ? 13.515 -9.986 -20.859 1.00 41.06 99 GLU A CA 1
ATOM 773 C C . GLU A 1 99 ? 12.331 -10.489 -20.025 1.00 41.06 99 GLU A C 1
ATOM 775 O O . GLU A 1 99 ? 12.294 -11.637 -19.587 1.00 41.06 99 GLU A O 1
ATOM 780 N N . ASP A 1 100 ? 11.414 -9.568 -19.713 1.00 41.62 100 ASP A N 1
ATOM 781 C CA . ASP A 1 100 ? 10.102 -9.853 -19.136 1.00 41.62 100 ASP A CA 1
ATOM 782 C C . ASP A 1 100 ? 9.436 -10.920 -20.009 1.00 41.62 100 ASP A C 1
ATOM 784 O O . ASP A 1 100 ? 9.033 -10.658 -21.147 1.00 41.62 100 ASP A O 1
ATOM 788 N N . HIS A 1 101 ? 9.337 -12.135 -19.476 1.00 50.25 101 HIS A N 1
ATOM 789 C CA . HIS A 1 101 ? 8.868 -13.320 -20.187 1.00 50.25 101 HIS A CA 1
ATOM 790 C C . HIS A 1 101 ? 7.340 -13.330 -20.408 1.00 50.25 101 HIS A C 1
ATOM 792 O O . HIS A 1 101 ? 6.737 -14.397 -20.494 1.00 50.25 101 HIS A O 1
ATOM 798 N N . ASP A 1 102 ? 6.711 -12.152 -20.502 1.00 43.91 102 ASP A N 1
ATOM 799 C CA . ASP A 1 102 ? 5.256 -12.003 -20.587 1.00 43.91 102 ASP A CA 1
ATOM 800 C C . ASP A 1 102 ? 4.807 -10.716 -21.319 1.00 43.91 102 ASP A C 1
ATOM 802 O O . ASP A 1 102 ? 3.955 -9.955 -20.853 1.00 43.91 102 ASP A O 1
ATOM 806 N N . ARG A 1 103 ? 5.382 -10.432 -22.501 1.00 43.50 103 ARG A N 1
ATOM 807 C CA . ARG A 1 103 ? 4.788 -9.459 -23.441 1.00 43.50 103 ARG A CA 1
ATOM 808 C C . ARG A 1 103 ? 4.016 -10.165 -24.563 1.00 43.50 103 ARG A C 1
ATOM 810 O O . ARG A 1 103 ? 4.629 -10.904 -25.338 1.00 43.50 103 ARG A O 1
ATOM 817 N N . PRO A 1 104 ? 2.703 -9.906 -24.731 1.00 42.69 104 PRO A N 1
ATOM 818 C CA . PRO A 1 104 ? 1.964 -10.404 -25.881 1.00 42.69 104 PRO A CA 1
ATOM 819 C C . PRO A 1 104 ? 2.528 -9.786 -27.167 1.00 42.69 104 PRO A C 1
ATOM 821 O O . PRO A 1 104 ? 2.744 -8.576 -27.263 1.00 42.69 104 PRO A O 1
ATOM 824 N N . ARG A 1 105 ? 2.798 -10.650 -28.152 1.00 45.09 105 ARG A N 1
ATOM 825 C CA . ARG A 1 105 ? 3.302 -10.286 -29.480 1.00 45.09 105 ARG A CA 1
ATOM 826 C C . ARG A 1 105 ? 2.322 -9.332 -30.164 1.00 45.09 105 ARG A C 1
ATOM 828 O O . ARG A 1 105 ? 1.237 -9.746 -30.561 1.00 45.09 105 ARG A O 1
ATOM 835 N N . LEU A 1 106 ? 2.728 -8.078 -30.344 1.00 49.94 106 LEU A N 1
ATOM 836 C CA . LEU A 1 106 ? 2.021 -7.138 -31.207 1.00 49.94 106 LEU A CA 1
ATOM 837 C C . LEU A 1 106 ? 2.339 -7.492 -32.669 1.00 49.94 106 LEU A C 1
ATOM 839 O O . LEU A 1 106 ? 3.477 -7.350 -33.121 1.00 49.94 106 LEU A O 1
ATOM 843 N N . SER A 1 107 ? 1.344 -8.003 -33.391 1.00 46.97 107 SER A N 1
ATOM 844 C CA . SER A 1 107 ? 1.403 -8.242 -34.835 1.00 46.97 107 SER A CA 1
ATOM 845 C C . SER A 1 107 ? 1.648 -6.927 -35.578 1.00 46.97 107 SER A C 1
ATOM 847 O O . SER A 1 107 ? 0.919 -5.956 -35.371 1.00 46.9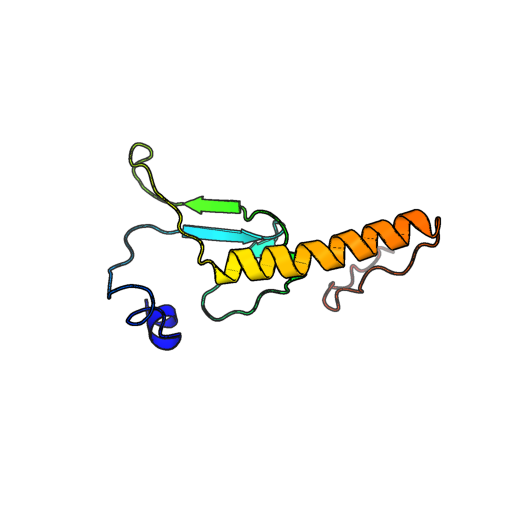7 107 SER A O 1
ATOM 849 N N . LYS A 1 108 ? 2.664 -6.889 -36.447 1.00 39.66 108 LYS A N 1
ATOM 850 C CA . LYS A 1 108 ? 2.882 -5.764 -37.367 1.00 39.66 108 LYS A CA 1
ATOM 851 C C . LYS A 1 108 ? 1.766 -5.736 -38.425 1.00 39.66 108 LYS A C 1
ATOM 853 O O . LYS A 1 108 ? 1.398 -6.813 -38.896 1.00 39.66 108 LYS A O 1
ATOM 858 N N . PRO A 1 109 ? 1.247 -4.557 -38.811 1.00 46.12 109 PRO A N 1
ATOM 859 C CA . PRO A 1 109 ? 0.367 -4.446 -39.964 1.00 46.12 109 PRO A CA 1
ATOM 860 C C . PRO A 1 109 ? 1.179 -4.584 -41.259 1.00 46.12 109 PRO A C 1
ATOM 862 O O . PRO A 1 109 ? 2.360 -4.229 -41.305 1.00 46.12 109 PRO A O 1
ATOM 865 N N . GLN A 1 110 ? 0.516 -5.173 -42.248 1.00 47.72 110 GLN A N 1
ATOM 866 C CA . GLN A 1 110 ? 0.990 -5.468 -43.597 1.00 47.72 110 GLN A CA 1
ATOM 867 C C . GLN A 1 110 ? 1.093 -4.205 -44.457 1.00 47.72 110 GLN A C 1
ATOM 869 O O . GLN A 1 110 ? 0.266 -3.289 -44.243 1.00 47.72 110 GLN A O 1
#

Foldseek 3Di:
DVLCVVVVCDPPPHDDDDDPKDKWKAFPVPRIDDRPDDDDLVRLLDDIDMDIDDPDPPDDDDDDDDVVSVVSNVVSNVVVVVVVVVVVVVDDDDDDDPPPPDDDDDDDDD

Sequence (110 aa):
MEPLIVGRVVGEVVEMFNPSVRMSVTYNSNKQVSNGHELMPAVVASRPRVDIGGDDLRTPYTLVTNLLTILKQSLCYVPLMLYLFLSWTHGGRCFPMFEDHDRPRLSKPQ

Radius of gyration: 19.24 Å; chains: 1; bounding box: 49×33×60 Å